Protein AF-B6Y8H5-F1 (afdb_monomer)

Mean predicted aligned error: 5.52 Å

Sequence (53 aa):
MVGTKVKEKLPPGQRYFEPQDIEDPGILLVLEHTVPLIRTSATRETFSFVVTF

Solvent-accessible surface area (backbone atoms only — not comparable to full-atom values): 4057 Å² total; per-residue (Å²): 110,51,77,54,39,64,51,88,90,58,70,89,88,69,87,78,79,57,80,88,45,48,76,38,74,53,46,85,88,80,86,83,92,75,79,93,76,90,86,52,96,90,59,87,85,83,88,84,83,89,84,88,131

Structure (mmCIF, N/CA/C/O backbone):
data_AF-B6Y8H5-F1
#
_entry.id   AF-B6Y8H5-F1
#
loop_
_atom_site.group_PDB
_atom_site.id
_atom_site.type_symbol
_atom_site.label_atom_id
_atom_site.label_alt_id
_atom_site.label_comp_id
_atom_site.label_asym_id
_atom_site.label_entity_id
_atom_site.label_seq_id
_atom_site.pdbx_PDB_ins_code
_atom_site.Cartn_x
_atom_site.Cartn_y
_atom_site.Cartn_z
_atom_site.occupancy
_atom_site.B_iso_or_equiv
_atom_site.auth_seq_id
_atom_site.auth_comp_id
_atom_site.auth_asym_id
_atom_site.auth_atom_id
_atom_site.pdbx_PDB_model_num
ATOM 1 N N . MET A 1 1 ? -4.925 1.516 0.3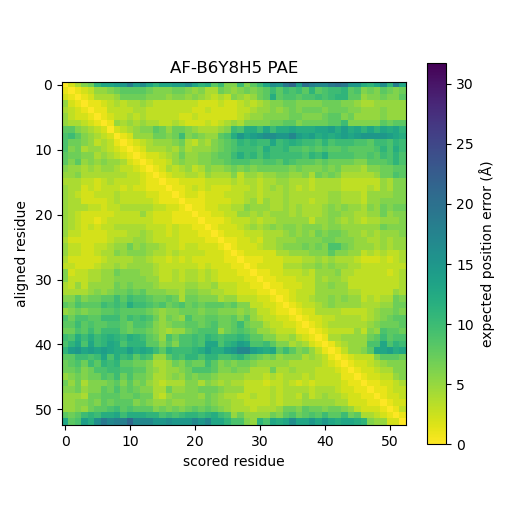61 1.00 64.44 1 MET A N 1
ATOM 2 C CA . MET A 1 1 ? -5.840 0.577 1.032 1.00 64.44 1 MET A CA 1
ATOM 3 C C . MET A 1 1 ? -6.974 1.397 1.613 1.00 64.44 1 MET A C 1
ATOM 5 O O . MET A 1 1 ? -6.701 2.414 2.242 1.00 64.44 1 MET A O 1
ATOM 9 N N . VAL A 1 2 ? -8.217 1.049 1.299 1.00 79.50 2 VAL A N 1
ATOM 10 C CA . VAL A 1 2 ? -9.385 1.799 1.782 1.00 79.50 2 VAL A CA 1
ATOM 11 C C . VAL A 1 2 ? -9.911 1.110 3.031 1.00 79.50 2 VAL A C 1
ATOM 13 O O . VAL A 1 2 ? -10.128 -0.099 3.014 1.00 79.50 2 VAL A O 1
ATOM 16 N N . GLY A 1 3 ? -10.099 1.876 4.107 1.00 83.81 3 GLY A N 1
ATOM 17 C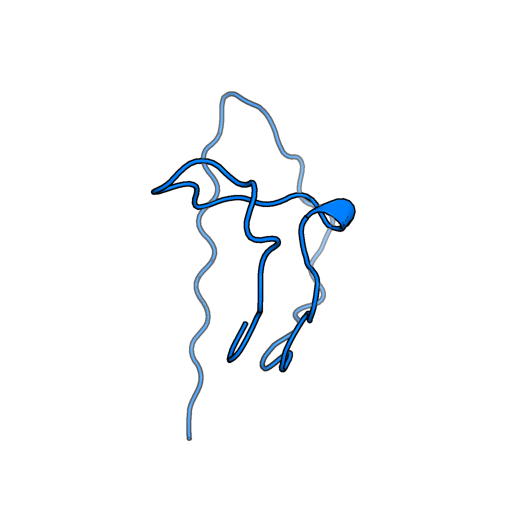 CA . GLY A 1 3 ? -10.666 1.367 5.359 1.00 83.81 3 GLY A CA 1
ATOM 18 C C . GLY A 1 3 ? -9.710 0.560 6.244 1.00 83.81 3 GLY A C 1
ATOM 19 O O . GLY A 1 3 ? -10.184 -0.099 7.161 1.00 83.81 3 GLY A O 1
ATOM 20 N N . THR A 1 4 ? -8.395 0.602 6.002 1.00 89.38 4 THR A N 1
ATOM 21 C CA . THR A 1 4 ? -7.406 -0.088 6.850 1.00 89.38 4 THR A CA 1
ATOM 22 C C . THR A 1 4 ? -7.414 0.469 8.270 1.00 89.38 4 THR A C 1
ATOM 24 O O . THR A 1 4 ? -7.332 1.686 8.456 1.00 89.38 4 THR A O 1
ATOM 27 N N . LYS A 1 5 ? -7.464 -0.419 9.265 1.00 90.19 5 LYS A N 1
ATOM 28 C CA . LYS A 1 5 ? -7.364 -0.075 10.687 1.00 90.19 5 LYS A CA 1
ATOM 29 C C . LYS A 1 5 ? -6.027 -0.540 11.244 1.00 90.19 5 LYS A C 1
ATOM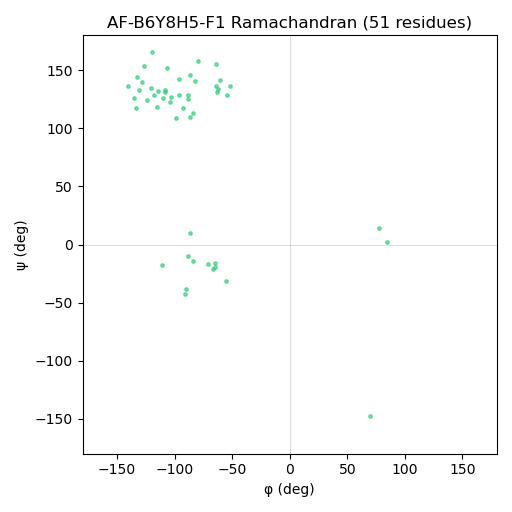 31 O O . LYS A 1 5 ? -5.622 -1.689 11.055 1.00 90.19 5 LYS A O 1
ATOM 36 N N . VAL A 1 6 ? -5.357 0.371 11.936 1.00 90.94 6 VAL A N 1
ATOM 37 C CA . VAL A 1 6 ? -4.071 0.142 12.599 1.00 90.94 6 VAL A CA 1
ATOM 38 C C . VAL A 1 6 ? -4.280 0.059 14.107 1.00 90.94 6 VAL A C 1
ATOM 40 O O . VAL A 1 6 ? -5.214 0.666 14.632 1.00 90.94 6 VAL A O 1
ATOM 43 N N . LYS A 1 7 ? -3.413 -0.673 14.807 1.00 89.44 7 LYS A N 1
ATOM 44 C CA . LYS A 1 7 ? -3.496 -0.823 16.266 1.00 89.44 7 LYS A CA 1
ATOM 45 C C . LYS A 1 7 ? -3.375 0.526 16.988 1.00 89.44 7 LYS A C 1
ATOM 47 O O . LYS A 1 7 ? -2.528 1.351 16.654 1.00 89.44 7 LYS A O 1
ATOM 52 N N . GLU A 1 8 ? -4.149 0.713 18.056 1.00 80.88 8 GLU A N 1
ATOM 53 C CA . GLU A 1 8 ? -4.239 1.992 18.791 1.00 80.88 8 GLU A CA 1
ATOM 54 C C . GLU A 1 8 ? -2.939 2.441 19.487 1.00 80.88 8 GLU A C 1
ATOM 56 O O . GLU A 1 8 ? -2.783 3.613 19.815 1.00 80.88 8 GLU A O 1
ATOM 61 N N . LYS A 1 9 ? -1.985 1.531 19.722 1.00 85.19 9 LYS A N 1
ATOM 62 C CA . LYS A 1 9 ? -0.740 1.819 20.465 1.00 85.19 9 LYS A CA 1
ATOM 63 C C . LYS A 1 9 ? 0.401 2.374 19.600 1.00 85.19 9 LYS A C 1
ATOM 65 O O . LYS A 1 9 ? 1.536 2.434 20.070 1.00 85.19 9 LYS A O 1
ATOM 70 N N . LEU A 1 10 ? 0.133 2.739 18.348 1.00 85.56 10 LEU A N 1
ATOM 71 C CA . LEU A 1 10 ? 1.161 3.195 17.414 1.00 85.56 10 LEU A CA 1
ATOM 72 C C . LEU A 1 10 ? 1.423 4.707 17.546 1.00 85.56 10 LEU A C 1
ATOM 74 O O . LEU A 1 10 ? 0.494 5.475 17.810 1.00 85.56 10 LEU A O 1
ATOM 78 N N . PRO A 1 11 ? 2.676 5.159 17.351 1.00 87.25 11 PRO A N 1
ATOM 79 C CA . PRO A 1 11 ? 3.026 6.573 17.350 1.00 87.25 11 PRO A CA 1
ATOM 80 C C . PRO A 1 11 ? 2.147 7.421 16.412 1.00 87.25 11 PRO A C 1
ATOM 82 O O . PRO A 1 11 ? 1.931 7.048 15.252 1.00 87.25 11 PRO A O 1
ATOM 85 N N . PRO A 1 12 ? 1.684 8.604 16.860 1.00 85.62 12 PRO A N 1
ATOM 86 C CA . PRO A 1 12 ? 0.907 9.494 16.009 1.00 85.62 12 PRO A CA 1
ATOM 87 C C . PRO A 1 12 ? 1.752 9.981 14.823 1.00 85.62 12 PRO A C 1
ATOM 89 O O . PRO A 1 12 ? 2.911 10.362 14.975 1.00 85.62 12 PRO A O 1
ATOM 92 N N . GLY A 1 13 ? 1.161 9.985 13.626 1.00 83.50 13 GLY A N 1
ATOM 93 C CA . GLY A 1 13 ? 1.819 10.455 12.400 1.00 83.50 13 GLY A CA 1
ATOM 94 C C . GLY A 1 13 ? 2.695 9.420 11.682 1.00 83.50 13 GLY A C 1
ATOM 95 O O . GLY A 1 13 ? 3.280 9.747 10.646 1.00 83.50 13 GLY A O 1
ATOM 96 N N . GLN A 1 14 ? 2.765 8.178 12.174 1.00 87.38 14 GLN A N 1
ATOM 97 C CA . GLN A 1 14 ? 3.404 7.069 11.463 1.00 87.38 14 GLN A CA 1
ATOM 98 C C . GLN A 1 14 ? 2.682 6.784 10.135 1.00 87.38 14 GLN A C 1
ATOM 100 O O . GLN A 1 14 ? 1.456 6.738 10.073 1.00 87.38 14 GLN A O 1
ATOM 105 N N . ARG A 1 15 ? 3.454 6.622 9.050 1.00 85.75 15 ARG A N 1
ATOM 106 C CA . ARG A 1 15 ? 2.926 6.389 7.688 1.00 85.75 15 ARG A CA 1
ATOM 107 C C . ARG A 1 15 ? 3.186 4.985 7.144 1.00 85.75 15 ARG A C 1
ATOM 109 O O . ARG A 1 15 ? 2.547 4.594 6.174 1.00 85.75 15 ARG A O 1
ATOM 116 N N . TYR A 1 16 ? 4.130 4.259 7.736 1.00 88.50 16 TYR A N 1
ATOM 117 C CA . TYR A 1 16 ? 4.527 2.916 7.319 1.00 88.50 16 TYR A CA 1
ATOM 118 C C . TYR A 1 16 ? 4.304 1.960 8.477 1.00 88.50 16 TYR A C 1
ATOM 120 O O . TYR A 1 16 ? 4.679 2.282 9.600 1.00 88.50 16 TYR A O 1
ATOM 128 N N . PHE A 1 17 ? 3.713 0.807 8.197 1.00 91.06 17 PHE A N 1
ATOM 129 C CA . PHE A 1 17 ? 3.303 -0.164 9.203 1.00 91.06 17 PHE A CA 1
ATOM 130 C C . PHE A 1 17 ? 3.772 -1.548 8.790 1.00 91.06 17 PHE A C 1
ATOM 132 O O . PHE A 1 17 ? 3.781 -1.871 7.597 1.00 91.06 17 PHE A O 1
ATOM 139 N N . GLU A 1 18 ? 4.153 -2.359 9.768 1.00 91.56 18 GLU A N 1
ATOM 140 C CA . GLU A 1 18 ? 4.411 -3.768 9.519 1.00 91.56 18 GLU A CA 1
ATOM 141 C C . GLU A 1 18 ? 3.082 -4.535 9.462 1.00 91.56 18 GLU A C 1
ATOM 143 O O . GLU A 1 18 ? 2.084 -4.087 10.029 1.00 91.56 18 GLU A O 1
ATOM 148 N N . PRO A 1 19 ? 3.027 -5.715 8.817 1.00 89.44 19 PRO A N 1
ATOM 149 C CA . PRO A 1 19 ? 1.793 -6.500 8.749 1.00 89.44 19 PRO A CA 1
ATOM 150 C C . PRO A 1 19 ? 1.190 -6.809 10.125 1.00 89.44 19 PRO A C 1
ATOM 152 O O . PRO A 1 19 ? -0.024 -6.878 10.271 1.00 89.44 19 PRO A O 1
ATOM 155 N N . GLN A 1 20 ? 2.039 -6.950 11.146 1.00 91.62 20 GLN A N 1
ATOM 156 C CA . GLN A 1 20 ? 1.628 -7.193 12.526 1.00 91.62 20 GLN A CA 1
ATOM 157 C C . GLN A 1 20 ? 0.973 -5.986 13.208 1.00 91.62 20 GLN A C 1
ATOM 159 O O . GLN A 1 20 ? 0.312 -6.165 14.228 1.00 91.62 20 GLN A O 1
ATOM 164 N N . ASP A 1 21 ? 1.126 -4.779 12.671 1.00 90.44 21 ASP A N 1
ATOM 165 C CA . ASP A 1 21 ? 0.537 -3.550 13.212 1.00 90.44 21 ASP A CA 1
ATOM 166 C C . ASP A 1 21 ? -0.875 -3.284 12.672 1.00 90.44 21 ASP A C 1
ATOM 168 O O . ASP A 1 21 ? -1.582 -2.398 13.161 1.00 90.44 21 ASP A O 1
ATOM 172 N N . ILE A 1 22 ? -1.291 -4.058 11.667 1.00 90.88 22 ILE A N 1
ATOM 173 C CA . ILE A 1 22 ? -2.597 -3.958 11.024 1.00 90.88 22 ILE A CA 1
ATOM 174 C C . ILE A 1 22 ? -3.595 -4.841 11.774 1.00 90.88 22 ILE A C 1
ATOM 176 O O . ILE A 1 22 ? -3.367 -6.033 11.968 1.00 90.88 22 ILE A O 1
ATOM 180 N N . GLU A 1 23 ? -4.708 -4.249 12.200 1.00 93.06 23 GLU A N 1
ATOM 181 C CA . GLU A 1 23 ? -5.817 -4.974 12.830 1.00 93.06 23 GLU A CA 1
ATOM 182 C C . GLU A 1 23 ? -6.843 -5.421 11.785 1.00 93.06 23 GLU A C 1
ATOM 184 O O . GLU A 1 23 ? -7.296 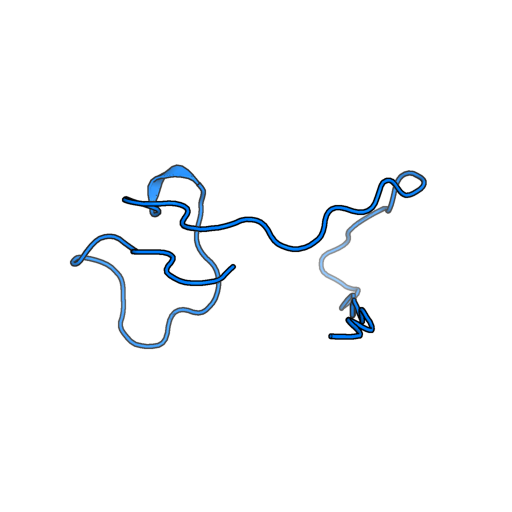-6.563 11.802 1.00 93.06 23 GLU A O 1
ATOM 189 N N . ASP A 1 24 ? -7.156 -4.535 10.837 1.00 92.00 24 ASP A N 1
ATOM 190 C CA . ASP A 1 24 ? -8.050 -4.807 9.714 1.00 92.00 24 ASP A CA 1
ATOM 191 C C . ASP A 1 24 ? -7.395 -4.298 8.419 1.00 92.00 24 ASP A C 1
ATOM 193 O O . ASP A 1 24 ? -7.146 -3.092 8.296 1.00 92.00 24 ASP A O 1
ATOM 197 N N . PRO A 1 25 ? -7.083 -5.177 7.448 1.00 88.75 25 PRO A N 1
ATOM 198 C CA . PRO A 1 25 ? -6.436 -4.774 6.202 1.00 88.75 25 PRO A CA 1
ATOM 199 C C . PRO A 1 25 ? -7.324 -3.890 5.310 1.00 88.75 25 PRO A C 1
ATOM 201 O O . PRO A 1 25 ? -6.792 -3.136 4.487 1.00 88.75 25 PRO A O 1
ATOM 204 N N . GLY A 1 26 ? -8.650 -3.918 5.480 1.00 91.38 26 GLY A N 1
ATOM 205 C CA . GLY A 1 26 ? -9.594 -3.205 4.622 1.00 91.38 26 GLY A CA 1
ATOM 206 C C . GLY A 1 26 ? -9.690 -3.803 3.213 1.00 91.38 26 GLY A C 1
ATOM 207 O O . GLY A 1 26 ? -9.554 -5.010 3.017 1.00 91.38 26 GLY A O 1
ATOM 208 N N . ILE A 1 27 ? -9.941 -2.953 2.211 1.00 91.81 27 ILE A N 1
ATOM 209 C CA . ILE A 1 27 ? -10.167 -3.385 0.822 1.00 91.81 27 ILE A CA 1
ATOM 210 C C . ILE A 1 27 ? -8.925 -3.124 -0.042 1.00 91.81 27 ILE A C 1
ATOM 212 O O . ILE A 1 27 ? -8.417 -1.994 -0.129 1.00 91.81 27 ILE A O 1
ATOM 216 N N . LEU A 1 28 ? -8.463 -4.176 -0.725 1.00 91.25 28 LEU A N 1
ATOM 217 C CA . LEU A 1 28 ? -7.429 -4.119 -1.757 1.00 91.25 28 LEU A CA 1
ATOM 218 C C . LEU A 1 28 ? -8.063 -3.741 -3.103 1.00 91.25 28 LEU A C 1
ATOM 220 O O . LEU A 1 28 ? -8.842 -4.508 -3.657 1.00 91.25 28 LEU A O 1
ATOM 224 N N . LEU A 1 29 ? -7.727 -2.558 -3.620 1.00 90.12 29 LEU A N 1
ATOM 225 C CA . LEU A 1 29 ? -8.308 -2.039 -4.866 1.00 90.12 29 LEU A CA 1
ATOM 226 C C . LEU A 1 29 ? -7.519 -2.425 -6.121 1.00 90.12 29 LEU A C 1
ATOM 228 O O . LEU A 1 29 ? -8.109 -2.671 -7.164 1.00 90.12 29 LEU A O 1
ATOM 232 N N . VAL A 1 30 ? -6.188 -2.435 -6.034 1.00 90.75 30 VAL A N 1
ATOM 233 C CA . VAL A 1 30 ? -5.288 -2.683 -7.167 1.00 90.75 30 VAL A CA 1
ATOM 234 C C . VAL A 1 30 ? -4.129 -3.542 -6.685 1.00 90.75 30 VAL A C 1
ATOM 236 O O . VAL A 1 30 ? -3.567 -3.285 -5.619 1.00 90.75 30 VAL A O 1
ATOM 239 N N . LEU A 1 31 ? -3.773 -4.540 -7.487 1.00 91.94 31 LEU A N 1
ATOM 240 C CA . LEU A 1 31 ? -2.588 -5.367 -7.315 1.00 91.94 31 LEU A CA 1
ATOM 241 C C . LEU A 1 31 ? -1.917 -5.526 -8.679 1.00 91.94 31 LEU A C 1
ATOM 243 O O . LEU A 1 31 ? -2.564 -5.920 -9.646 1.00 91.94 31 LEU A O 1
ATOM 247 N N . GLU A 1 32 ? -0.631 -5.197 -8.751 1.00 91.62 32 GLU A N 1
ATOM 248 C CA . GLU A 1 32 ? 0.170 -5.286 -9.970 1.00 91.62 32 GLU A CA 1
ATOM 249 C C . GLU A 1 32 ? 1.261 -6.348 -9.791 1.00 91.62 32 GLU A C 1
ATOM 251 O O . GLU A 1 32 ? 1.973 -6.355 -8.785 1.00 91.62 32 GLU A O 1
ATOM 256 N N . HIS 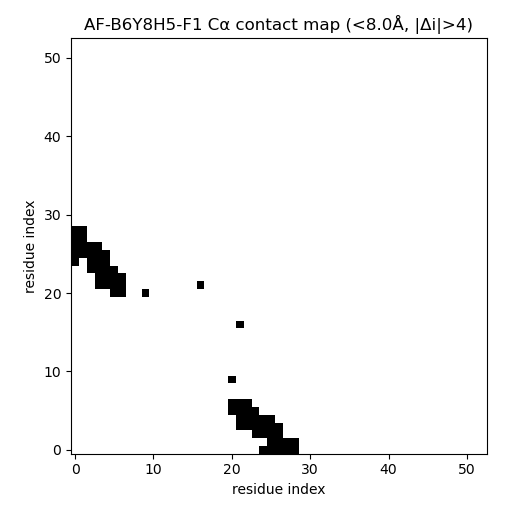A 1 33 ? 1.404 -7.240 -10.772 1.00 92.31 33 HIS A N 1
ATOM 257 C CA . HIS A 1 33 ? 2.540 -8.154 -10.855 1.00 92.31 33 HIS A CA 1
ATOM 258 C C . HIS A 1 33 ? 3.631 -7.529 -11.728 1.00 92.31 33 HIS A C 1
ATOM 260 O O . HIS A 1 33 ? 3.422 -7.311 -12.919 1.00 92.31 33 HIS A O 1
ATOM 266 N N . THR A 1 34 ? 4.800 -7.272 -11.145 1.00 89.19 34 THR A N 1
ATOM 267 C CA . THR A 1 34 ? 5.952 -6.675 -11.832 1.00 89.19 34 THR A CA 1
ATOM 268 C C . THR A 1 34 ? 7.163 -7.604 -11.796 1.00 89.19 34 THR A C 1
ATOM 270 O O . THR A 1 34 ? 7.205 -8.589 -11.055 1.00 89.19 34 THR A O 1
ATOM 273 N N . VAL A 1 35 ? 8.162 -7.308 -12.629 1.00 94.19 35 VAL A N 1
ATOM 274 C CA . VAL A 1 35 ? 9.467 -7.979 -12.553 1.00 94.19 35 VAL A CA 1
ATOM 275 C C . VAL A 1 35 ? 10.166 -7.657 -11.221 1.00 94.19 35 VAL A C 1
ATOM 277 O O . VAL A 1 35 ? 9.886 -6.611 -10.631 1.00 94.19 35 VAL A O 1
ATOM 280 N N . PRO A 1 36 ? 11.088 -8.512 -10.735 1.00 91.62 36 PRO A N 1
ATOM 281 C CA . PRO A 1 36 ? 11.780 -8.276 -9.472 1.00 91.62 36 PRO A CA 1
ATOM 282 C C . PRO A 1 36 ? 12.461 -6.904 -9.420 1.00 91.62 36 PRO A C 1
ATOM 284 O O . PRO A 1 36 ? 13.242 -6.551 -10.303 1.00 91.62 36 PRO A O 1
ATOM 287 N N . LEU A 1 37 ? 12.183 -6.153 -8.355 1.00 87.31 37 LEU A N 1
ATOM 288 C CA . LEU A 1 37 ? 12.732 -4.823 -8.113 1.00 87.31 37 LEU A CA 1
ATOM 289 C C . LEU A 1 37 ? 13.718 -4.868 -6.939 1.00 87.31 37 LEU A C 1
ATOM 291 O O . LEU A 1 37 ? 13.374 -5.329 -5.849 1.00 87.31 37 LEU A O 1
ATOM 295 N N . ILE A 1 38 ? 14.944 -4.387 -7.159 1.00 89.31 38 ILE A N 1
ATOM 296 C CA . ILE A 1 38 ? 16.002 -4.363 -6.141 1.00 89.31 38 ILE A CA 1
ATOM 297 C C . ILE A 1 38 ? 15.871 -3.085 -5.309 1.00 89.31 38 ILE A C 1
ATOM 299 O O . ILE A 1 38 ? 16.202 -2.002 -5.785 1.00 89.31 38 ILE A O 1
ATOM 303 N N . ARG A 1 39 ? 15.454 -3.220 -4.045 1.00 87.62 39 ARG A N 1
ATOM 304 C CA . ARG A 1 39 ? 15.367 -2.090 -3.110 1.00 87.62 39 ARG A CA 1
ATOM 305 C C . ARG A 1 39 ? 16.686 -1.883 -2.374 1.00 87.62 39 ARG A C 1
ATOM 307 O O . ARG A 1 39 ? 17.203 -2.812 -1.756 1.00 87.62 39 ARG A O 1
ATOM 314 N N . THR A 1 40 ? 17.201 -0.655 -2.381 1.00 89.69 40 THR A N 1
ATOM 315 C CA . THR A 1 40 ? 18.372 -0.253 -1.583 1.00 89.69 40 THR A CA 1
ATOM 316 C C . THR A 1 40 ? 18.041 0.975 -0.738 1.00 89.69 40 THR A C 1
ATOM 318 O O . THR A 1 40 ? 17.189 1.778 -1.114 1.00 89.69 40 THR A O 1
ATOM 321 N N . SER A 1 41 ? 18.721 1.162 0.396 1.00 85.81 41 SER A N 1
ATOM 322 C CA . SER A 1 41 ? 18.522 2.340 1.261 1.00 85.81 41 SER A CA 1
ATOM 323 C C . SER A 1 41 ? 18.925 3.665 0.601 1.00 85.81 41 SER A C 1
ATOM 325 O O . SER A 1 41 ? 18.528 4.727 1.073 1.00 85.81 41 SER A O 1
ATOM 327 N N . ALA A 1 42 ? 19.693 3.611 -0.491 1.00 89.12 42 ALA 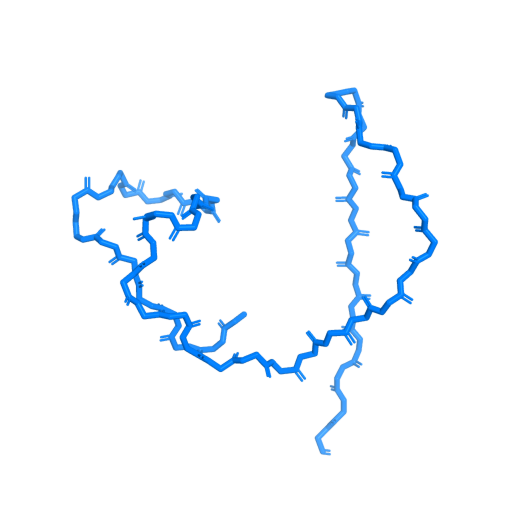A N 1
ATOM 328 C CA . ALA A 1 42 ? 20.150 4.780 -1.237 1.00 89.12 42 ALA A CA 1
ATOM 329 C C . ALA A 1 42 ? 19.123 5.289 -2.266 1.00 89.12 42 ALA A C 1
ATOM 331 O O . ALA A 1 42 ? 19.267 6.395 -2.782 1.00 89.12 42 ALA A O 1
ATOM 332 N N . THR A 1 43 ? 18.093 4.500 -2.580 1.00 86.50 43 THR A N 1
ATOM 333 C CA . THR A 1 43 ? 17.138 4.785 -3.658 1.00 86.50 43 THR A CA 1
ATOM 334 C C . THR A 1 43 ? 15.731 4.964 -3.106 1.00 86.50 43 THR A C 1
ATOM 336 O O . THR A 1 43 ? 15.223 4.097 -2.397 1.00 86.50 43 THR A O 1
ATOM 339 N N . ARG A 1 44 ? 15.066 6.068 -3.465 1.00 86.31 44 ARG A N 1
ATOM 340 C CA . ARG A 1 44 ? 13.652 6.290 -3.142 1.00 86.31 44 ARG A CA 1
ATOM 341 C C . ARG A 1 44 ? 12.776 5.951 -4.341 1.00 86.31 44 ARG A C 1
ATOM 343 O O . ARG A 1 44 ? 12.731 6.694 -5.316 1.00 8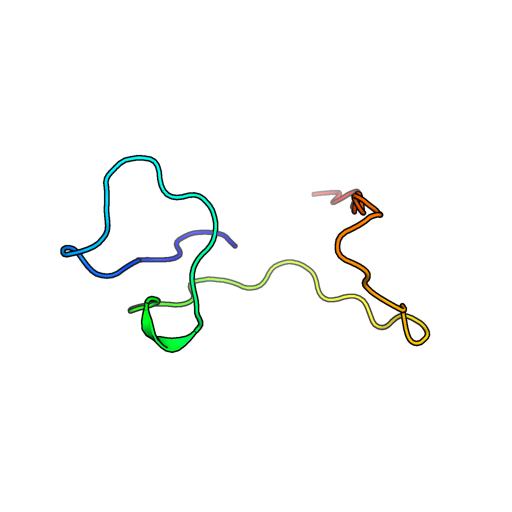6.31 44 ARG A O 1
ATOM 350 N N . GLU A 1 45 ? 12.049 4.852 -4.236 1.00 85.88 45 GLU A N 1
ATOM 351 C CA . GLU A 1 45 ? 11.128 4.394 -5.274 1.00 85.88 45 GLU A CA 1
ATOM 352 C C . GLU A 1 45 ? 9.785 5.125 -5.171 1.00 85.88 45 GLU A C 1
ATOM 354 O O . GLU A 1 45 ? 9.282 5.382 -4.075 1.00 85.88 45 GLU A O 1
ATOM 359 N N . THR A 1 46 ? 9.203 5.471 -6.321 1.00 87.56 46 THR A N 1
ATOM 360 C CA . THR A 1 46 ? 7.871 6.082 -6.409 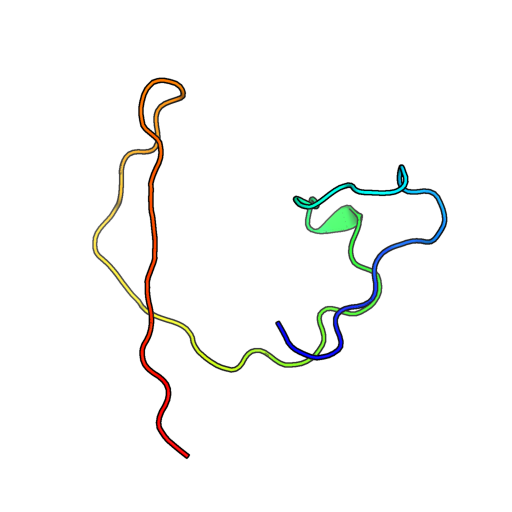1.00 87.56 46 THR A CA 1
ATOM 361 C C . THR A 1 46 ? 6.993 5.229 -7.310 1.00 87.56 46 THR A C 1
ATOM 363 O O . THR A 1 46 ? 7.341 4.984 -8.460 1.00 87.56 46 THR A O 1
ATOM 366 N N . PHE A 1 47 ? 5.847 4.803 -6.785 1.00 88.75 47 PHE A N 1
ATOM 367 C CA . PHE A 1 47 ? 4.853 4.016 -7.511 1.00 88.75 47 PHE A CA 1
ATOM 368 C C . PHE A 1 47 ? 3.634 4.895 -7.786 1.00 88.75 47 PHE A C 1
ATOM 370 O O . PHE A 1 47 ? 3.167 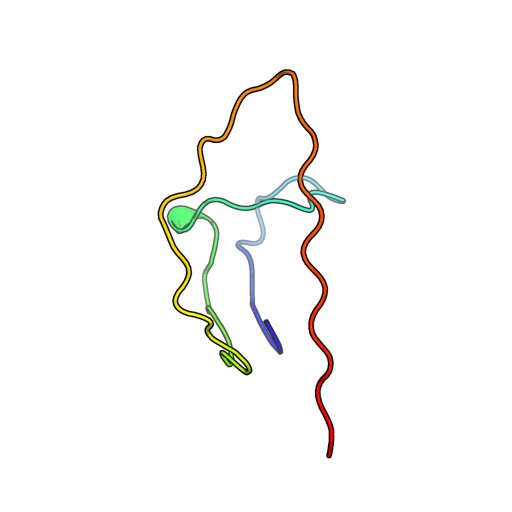5.599 -6.890 1.00 88.75 47 PHE A O 1
ATOM 377 N N . SER A 1 48 ? 3.141 4.884 -9.022 1.00 89.56 48 SER A N 1
ATOM 378 C CA . SER A 1 48 ? 1.964 5.646 -9.444 1.00 89.56 48 SER A CA 1
ATOM 379 C C . SER A 1 48 ? 1.014 4.726 -10.190 1.00 89.56 48 SER A C 1
ATOM 381 O O . SER A 1 48 ? 1.435 3.997 -11.080 1.00 89.56 48 SER A O 1
ATOM 383 N N . PHE A 1 49 ? -0.264 4.788 -9.833 1.00 88.25 49 PHE A N 1
ATOM 384 C CA . PHE A 1 49 ? -1.321 3.997 -10.448 1.00 88.25 49 PHE A CA 1
ATOM 385 C C . PHE A 1 49 ? -2.444 4.937 -10.871 1.00 88.25 49 PHE A C 1
ATOM 387 O O . PHE A 1 49 ? -2.785 5.865 -10.135 1.00 88.25 49 PHE A O 1
ATOM 394 N N . VAL A 1 50 ? -3.025 4.693 -12.043 1.00 90.44 50 VAL A N 1
ATOM 395 C CA . VAL A 1 50 ? -4.222 5.398 -12.510 1.00 90.44 50 VAL A CA 1
ATOM 396 C C . VAL A 1 50 ? -5.404 4.452 -12.353 1.00 90.44 50 VAL A C 1
ATOM 398 O O . VAL A 1 50 ? -5.388 3.354 -12.900 1.00 90.44 50 VAL A O 1
ATOM 401 N N . VAL A 1 51 ? -6.415 4.874 -11.593 1.00 86.94 51 VAL A N 1
ATOM 402 C CA . VAL A 1 51 ? -7.659 4.121 -11.388 1.00 86.94 51 VAL A CA 1
ATOM 403 C C . VAL A 1 51 ? -8.801 4.934 -11.986 1.00 86.94 51 VAL A C 1
ATOM 405 O O . VAL A 1 51 ? -9.029 6.069 -11.572 1.00 86.94 51 VAL A O 1
ATOM 408 N N . THR A 1 52 ? -9.485 4.375 -12.980 1.00 88.31 52 THR A N 1
ATOM 409 C CA . THR A 1 52 ? -10.696 4.955 -13.578 1.00 88.31 52 THR A CA 1
ATOM 410 C C . THR A 1 52 ? -11.933 4.331 -12.939 1.00 88.31 52 THR A C 1
ATOM 412 O O . THR A 1 52 ? -11.920 3.132 -12.657 1.00 88.31 52 THR A O 1
ATOM 415 N N . PHE A 1 53 ? -12.981 5.129 -12.734 1.00 77.25 53 PHE A N 1
ATOM 416 C CA . PHE A 1 53 ? -14.256 4.708 -12.144 1.00 77.25 53 PHE A CA 1
ATOM 417 C C . PHE A 1 53 ? -15.362 4.687 -13.194 1.00 77.25 53 PHE A C 1
ATOM 419 O O . PHE A 1 53 ? -15.337 5.584 -14.069 1.00 77.25 53 PHE A O 1
#

pLDDT: mean 88.06, std 4.65, range [64.44, 94.19]

Secondary structure (DSSP, 8-state):
-BS-EE-TTSPTT-----GGGEEE--B-------------TT-----------

Foldseek 3Di:
DPPWDFDPPDDPPDDDDDPVRTPGRPDDDDDDDDDDDDDDPVDDDDDDDDDDD

Radius of gyration: 14.16 Å; Cα contacts (8 Å, |Δi|>4): 33; chains: 1; bounding box: 34×19×34 Å